Protein AF-A0A0D2MMW5-F1 (afdb_monomer)

InterPro domains:
  IPR011060 Ribulose-phosphate binding barrel [SSF51366] (50-136)
  IPR013785 Aldolase-type TIM barrel [G3DSA:3.20.20.70] (3-149)
  IPR013798 Indole-3-glycerol phosphate synthase domain [PF00218] (11-135)
  IPR045186 Indole-3-glycerol phosphate synthase [PTHR22854] (19-143)

Organism: NCBI:txid145388

Solvent-accessible surface area (backbone atoms only — not comparable to full-atom values): 9439 Å² total; per-residue (Å²): 109,74,66,65,55,52,49,54,55,47,53,54,50,52,63,71,58,35,70,70,58,47,52,53,51,58,56,59,40,59,48,82,66,97,56,76,64,43,50,51,64,53,49,41,53,46,40,43,73,76,69,71,44,84,72,39,73,41,80,54,74,67,94,46,96,84,57,52,72,69,57,41,30,51,50,50,46,49,45,42,75,73,60,35,59,27,39,31,30,57,38,42,50,91,87,27,78,56,12,60,58,52,39,33,50,41,46,74,57,46,90,57,43,31,26,37,30,40,79,51,75,52,70,66,60,54,38,50,38,48,75,36,58,36,46,32,77,46,64,61,74,62,82,77,88,73,77,98,68,88,77,64,79,66,59,58,65,51,48,64,66,49,54,65

Nearest PDB structures (foldseek):
  3uyc-assembly2_B  TM=6.919E-01  e=1.628E-05  Escherichia coli
  8foq-assembly1_A  TM=6.867E-01  e=2.358E-05  Escherichia coli
  3nyz-assembly2_B  TM=6.860E-01  e=9.179E-05  Saccharolobus solfataricus
  4ix0-assembly1_A  TM=6.866E-01  e=1.250E-04  Saccharolobus solfataricus
  3hoj-assembly1_A  TM=6.832E-01  e=2.623E-04  synthetic construct

Sequence (164 aa):
MPTRRKQRQLEAQLTELGMEALDERLQSATQAPVQPPYRLSRLISQITSTEGRAAVVVEISRPSPSATAAQLEAIAKRAVAAGADALVVRVDSEDTPEGSKDLFIVRQAVKVPVLARDWYIHPLQIVEAKEAGAAGLIGVIAQVCGGDGVGQEGYWSGVQSAIC

Radius of gyration: 16.75 Å; Cα contacts (8 Å, |Δi|>4): 216; chains: 1; bounding box: 39×30×46 Å

Structure (mmCIF, N/CA/C/O backbone):
data_AF-A0A0D2MMW5-F1
#
_entry.id   AF-A0A0D2MMW5-F1
#
loop_
_atom_site.group_PDB
_atom_site.id
_atom_site.type_symbol
_atom_site.label_atom_id
_atom_site.label_alt_id
_atom_site.label_comp_id
_atom_site.label_asym_id
_atom_site.label_entity_id
_atom_site.label_seq_id
_atom_site.pdbx_PDB_ins_code
_atom_site.Cartn_x
_atom_site.Cartn_y
_atom_site.Cartn_z
_atom_site.occupancy
_atom_site.B_iso_or_equiv
_atom_site.auth_seq_id
_atom_site.auth_comp_id
_atom_site.auth_asym_id
_atom_site.auth_atom_id
_atom_site.pdbx_PDB_model_num
ATOM 1 N N . MET A 1 1 ? 20.762 12.482 -6.786 1.00 58.44 1 MET A N 1
ATOM 2 C CA . MET A 1 1 ? 19.344 12.866 -6.602 1.00 58.44 1 MET A CA 1
ATOM 3 C C . MET A 1 1 ? 18.479 11.618 -6.679 1.00 58.44 1 MET A C 1
ATOM 5 O O . MET A 1 1 ? 18.768 10.796 -7.546 1.00 58.44 1 MET A O 1
ATOM 9 N N . PRO A 1 2 ? 17.464 11.472 -5.809 1.00 67.69 2 PRO A N 1
ATOM 10 C CA . PRO A 1 2 ? 16.577 10.304 -5.768 1.00 67.69 2 PRO A CA 1
ATOM 11 C C . PRO A 1 2 ? 16.008 9.924 -7.144 1.00 67.69 2 PRO A C 1
ATOM 13 O O . PRO A 1 2 ? 16.106 8.770 -7.543 1.00 67.69 2 PRO A O 1
ATOM 16 N N . THR A 1 3 ? 15.583 10.913 -7.935 1.00 74.06 3 THR A N 1
ATOM 17 C CA . THR A 1 3 ? 15.000 10.715 -9.272 1.00 74.06 3 THR A CA 1
ATOM 18 C C . THR A 1 3 ? 15.953 10.056 -10.273 1.00 74.06 3 THR A C 1
ATOM 20 O O . THR A 1 3 ? 15.554 9.140 -10.978 1.00 74.06 3 THR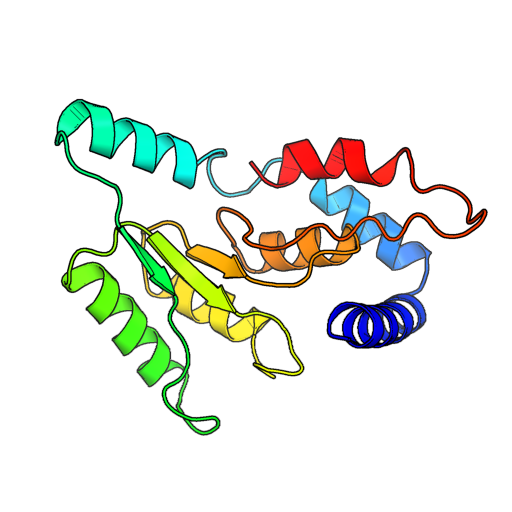 A O 1
ATOM 23 N N . ARG A 1 4 ? 17.239 10.445 -10.299 1.00 80.06 4 ARG A N 1
ATOM 24 C CA . ARG A 1 4 ? 18.234 9.831 -11.207 1.00 80.06 4 ARG A CA 1
ATOM 25 C C . ARG A 1 4 ? 18.519 8.369 -10.869 1.00 80.06 4 ARG A C 1
ATOM 27 O O . ARG A 1 4 ? 18.844 7.590 -11.756 1.00 80.06 4 ARG A O 1
ATOM 34 N N . ARG A 1 5 ? 18.443 8.004 -9.584 1.00 83.00 5 ARG A N 1
ATOM 35 C CA . ARG A 1 5 ? 18.602 6.605 -9.158 1.00 83.00 5 ARG A CA 1
ATOM 36 C C . ARG A 1 5 ? 17.415 5.780 -9.640 1.00 83.00 5 ARG A C 1
ATOM 38 O O . ARG A 1 5 ? 17.618 4.751 -10.271 1.00 83.00 5 ARG A O 1
ATOM 45 N N . LYS A 1 6 ? 16.202 6.304 -9.444 1.00 85.25 6 LYS A N 1
ATOM 46 C CA . LYS A 1 6 ? 14.974 5.651 -9.893 1.00 85.25 6 LYS A CA 1
ATOM 47 C C . LYS A 1 6 ? 14.915 5.460 -11.409 1.00 85.25 6 LYS A C 1
ATOM 49 O O . LYS A 1 6 ? 14.508 4.402 -11.865 1.00 85.25 6 LYS A O 1
ATOM 54 N N . GLN A 1 7 ? 15.394 6.441 -12.177 1.00 85.94 7 GLN A N 1
ATOM 55 C CA . GLN A 1 7 ? 15.521 6.328 -13.635 1.00 85.94 7 GLN A CA 1
ATOM 56 C C . GLN A 1 7 ? 16.384 5.132 -14.048 1.00 85.94 7 GLN A C 1
ATOM 58 O O . GLN A 1 7 ? 15.931 4.322 -14.842 1.00 85.94 7 GLN A O 1
ATOM 63 N N . ARG A 1 8 ? 17.572 4.958 -13.452 1.00 86.31 8 ARG A N 1
ATOM 64 C CA . ARG A 1 8 ? 18.453 3.820 -13.773 1.00 86.31 8 ARG A CA 1
ATOM 65 C C . ARG A 1 8 ? 17.829 2.469 -13.438 1.00 86.31 8 ARG A C 1
ATOM 67 O O . ARG A 1 8 ? 17.981 1.526 -14.206 1.00 86.31 8 ARG A O 1
ATOM 74 N N . GLN A 1 9 ? 17.146 2.376 -12.296 1.00 85.00 9 GLN A N 1
ATOM 75 C CA . GLN A 1 9 ? 16.428 1.160 -11.914 1.00 85.00 9 GLN A CA 1
ATOM 76 C C . GLN A 1 9 ? 15.368 0.812 -12.963 1.00 85.00 9 GLN A C 1
ATOM 78 O O . GLN A 1 9 ? 15.305 -0.320 -13.433 1.00 85.00 9 GLN A O 1
ATOM 83 N N . LEU A 1 10 ? 14.555 1.800 -13.332 1.00 87.12 10 LEU A N 1
ATOM 84 C CA . LEU A 1 10 ? 13.492 1.614 -14.302 1.00 87.12 10 LEU A CA 1
ATOM 85 C C . LEU A 1 10 ? 14.048 1.272 -15.690 1.00 87.12 10 LEU A C 1
ATOM 87 O O . LEU A 1 10 ? 13.532 0.371 -16.331 1.00 87.12 10 LEU A O 1
ATOM 91 N N . GLU A 1 11 ? 15.103 1.944 -16.149 1.00 88.38 11 GLU A N 1
ATOM 92 C CA . GLU A 1 11 ? 15.759 1.647 -17.430 1.00 88.38 11 GLU A CA 1
ATOM 93 C C . GLU A 1 11 ? 16.240 0.192 -17.494 1.00 88.38 11 GLU A C 1
ATOM 95 O O . GLU A 1 11 ? 15.987 -0.495 -18.486 1.00 88.38 11 GLU A O 1
ATOM 100 N N . ALA A 1 12 ? 16.881 -0.300 -16.428 1.00 88.12 12 ALA A N 1
ATOM 101 C CA . ALA A 1 12 ? 17.311 -1.693 -16.341 1.00 88.12 12 ALA A CA 1
ATOM 102 C C . ALA A 1 12 ? 16.114 -2.652 -16.421 1.00 88.12 12 ALA A C 1
ATOM 104 O O . ALA A 1 12 ? 16.135 -3.606 -17.195 1.00 88.12 12 ALA A O 1
ATOM 105 N N . GLN A 1 13 ? 15.045 -2.347 -15.687 1.00 89.31 13 GLN A N 1
ATOM 106 C CA . GLN A 1 13 ? 13.838 -3.163 -15.651 1.00 89.31 13 GLN A CA 1
ATOM 107 C C . GLN A 1 13 ? 13.078 -3.173 -16.986 1.00 89.31 13 GLN A C 1
ATOM 109 O O . GLN A 1 13 ? 12.631 -4.225 -17.432 1.00 89.31 13 GLN A O 1
ATOM 114 N N . LEU A 1 14 ? 12.942 -2.021 -17.649 1.00 89.12 14 LEU A N 1
ATOM 115 C CA . LEU A 1 14 ? 12.307 -1.912 -18.966 1.00 89.12 14 LEU A CA 1
ATOM 116 C C . LEU A 1 14 ? 13.111 -2.661 -20.034 1.00 89.12 14 LEU A C 1
ATOM 118 O O . LEU A 1 14 ? 12.527 -3.283 -20.919 1.00 89.12 14 LEU A O 1
ATOM 122 N N . THR A 1 15 ? 14.442 -2.632 -19.929 1.00 90.38 15 THR A N 1
ATOM 123 C CA . THR A 1 15 ? 15.330 -3.387 -20.822 1.00 90.38 15 THR A CA 1
ATOM 124 C C . THR A 1 15 ? 15.162 -4.895 -20.630 1.00 90.38 15 THR A C 1
ATOM 126 O O . THR A 1 15 ? 15.114 -5.626 -21.614 1.00 90.38 15 THR A O 1
ATOM 129 N N . GLU A 1 16 ? 15.056 -5.359 -19.383 1.00 91.12 16 GLU A N 1
ATOM 130 C CA . GLU A 1 16 ? 14.857 -6.776 -19.055 1.00 91.12 16 GLU A CA 1
ATOM 131 C C . GLU A 1 16 ? 13.469 -7.287 -19.465 1.00 91.12 16 GLU A C 1
ATOM 133 O O . GLU A 1 16 ? 13.355 -8.388 -19.999 1.00 91.12 16 GLU A O 1
ATOM 138 N N . LEU A 1 17 ? 12.421 -6.488 -19.245 1.00 90.06 17 LEU A N 1
ATOM 139 C CA . LEU A 1 17 ? 11.041 -6.864 -19.554 1.00 90.06 17 LEU A CA 1
ATOM 140 C C . LEU A 1 17 ? 10.791 -6.959 -21.068 1.00 90.06 17 LEU A C 1
ATOM 142 O O . LEU A 1 17 ? 10.078 -7.850 -21.523 1.00 90.06 17 LEU A O 1
ATOM 146 N N . GLY A 1 18 ? 11.380 -6.046 -21.846 1.00 91.38 18 GLY A N 1
ATOM 147 C CA . GLY A 1 18 ? 11.105 -5.907 -23.275 1.00 91.38 18 GLY A CA 1
ATOM 148 C C . GLY A 1 18 ? 9.763 -5.219 -23.567 1.00 91.38 18 GLY A C 1
ATOM 149 O O . GLY A 1 18 ? 8.883 -5.116 -22.713 1.00 91.38 18 GLY A O 1
ATOM 150 N N . MET A 1 19 ? 9.611 -4.716 -24.798 1.00 85.75 19 MET A N 1
ATOM 151 C CA . MET A 1 19 ? 8.471 -3.864 -25.170 1.00 85.75 19 MET A CA 1
ATOM 152 C C . MET A 1 19 ? 7.136 -4.624 -25.204 1.00 85.75 19 MET A C 1
ATOM 154 O O . MET A 1 19 ? 6.138 -4.121 -24.707 1.00 85.75 19 MET A O 1
ATOM 158 N N . GLU A 1 20 ? 7.117 -5.850 -25.734 1.00 88.19 20 GLU A N 1
ATOM 159 C CA . GLU A 1 20 ? 5.875 -6.634 -25.850 1.00 88.19 20 GLU A CA 1
ATOM 160 C C . GLU A 1 20 ? 5.266 -6.959 -24.478 1.00 88.19 20 GLU A C 1
ATOM 162 O O . GLU A 1 20 ? 4.082 -6.720 -24.247 1.00 88.19 20 GLU A O 1
ATOM 167 N N . ALA A 1 21 ? 6.080 -7.440 -23.533 1.00 88.88 21 ALA A N 1
ATOM 168 C CA . ALA A 1 21 ? 5.610 -7.757 -22.185 1.00 88.88 21 ALA A CA 1
ATOM 169 C C . ALA A 1 21 ? 5.244 -6.497 -21.382 1.00 88.88 21 ALA A C 1
ATOM 171 O O . ALA A 1 21 ? 4.363 -6.539 -20.518 1.00 88.88 21 ALA A O 1
ATOM 172 N N . LEU A 1 22 ? 5.901 -5.364 -21.658 1.00 87.88 22 LEU A N 1
ATOM 173 C CA . LEU A 1 22 ? 5.523 -4.078 -21.081 1.00 87.88 22 LEU A CA 1
ATOM 174 C C . LEU A 1 22 ? 4.113 -3.674 -21.518 1.00 87.88 22 LEU A C 1
ATOM 176 O O . LEU A 1 22 ? 3.288 -3.349 -20.662 1.00 87.88 22 LEU A O 1
ATOM 180 N N . ASP A 1 23 ? 3.832 -3.725 -22.819 1.00 86.81 23 ASP A N 1
ATOM 181 C CA . ASP A 1 23 ? 2.523 -3.371 -23.368 1.00 86.81 23 ASP A CA 1
ATOM 182 C C . ASP A 1 23 ? 1.422 -4.271 -22.798 1.00 86.81 23 ASP A C 1
ATOM 184 O O . ASP A 1 23 ? 0.375 -3.775 -22.378 1.00 86.81 23 ASP A O 1
ATOM 188 N N . GLU A 1 24 ? 1.677 -5.577 -22.691 1.00 87.56 24 GLU A N 1
ATOM 189 C CA . GLU A 1 24 ? 0.738 -6.530 -22.096 1.00 87.56 24 GLU A CA 1
ATOM 190 C C . GLU A 1 24 ? 0.433 -6.201 -20.622 1.00 87.56 24 GLU A C 1
ATOM 192 O O . GLU A 1 24 ? -0.736 -6.150 -20.221 1.00 87.56 24 GLU A O 1
ATOM 197 N N . ARG A 1 25 ? 1.458 -5.898 -19.810 1.00 87.31 25 ARG A N 1
ATOM 198 C CA . ARG A 1 25 ? 1.267 -5.493 -18.402 1.00 87.31 25 ARG A CA 1
ATOM 199 C C . ARG A 1 25 ? 0.532 -4.158 -18.277 1.00 87.31 25 ARG A C 1
ATOM 201 O O . ARG A 1 25 ? -0.294 -3.985 -17.383 1.00 87.31 25 ARG A O 1
ATOM 208 N N . LEU A 1 26 ? 0.798 -3.199 -19.160 1.00 86.50 26 LEU A N 1
ATOM 209 C CA . LEU A 1 26 ? 0.111 -1.905 -19.135 1.00 86.50 26 LEU A CA 1
ATOM 210 C C . LEU A 1 26 ? -1.352 -2.033 -19.575 1.00 86.50 26 LEU A C 1
ATOM 212 O O . LEU A 1 26 ? -2.224 -1.381 -18.998 1.00 86.50 26 LEU A O 1
ATOM 216 N N . GLN A 1 27 ? -1.650 -2.915 -20.531 1.00 85.62 27 GLN A N 1
ATOM 217 C CA . GLN A 1 27 ? -3.021 -3.232 -20.925 1.00 85.62 27 GLN A CA 1
ATOM 218 C C . GLN A 1 27 ? -3.784 -3.941 -19.805 1.00 85.62 27 GLN A C 1
ATOM 220 O O . GLN A 1 27 ? -4.909 -3.540 -19.494 1.00 85.62 27 GLN A O 1
ATOM 225 N N . SER A 1 28 ? -3.188 -4.941 -19.147 1.00 76.31 28 SER A N 1
ATOM 226 C CA . SER A 1 28 ? -3.841 -5.650 -18.037 1.00 76.31 28 SER A CA 1
ATOM 227 C C . SER A 1 28 ? -4.185 -4.703 -16.879 1.00 76.31 28 SER A C 1
ATOM 229 O O . SER A 1 28 ? -5.246 -4.818 -16.264 1.00 76.31 28 SER A O 1
ATOM 231 N N . ALA A 1 29 ? -3.361 -3.679 -16.648 1.00 75.31 29 ALA A N 1
ATOM 232 C CA . ALA A 1 29 ? -3.599 -2.675 -15.621 1.00 75.31 29 ALA A CA 1
ATOM 233 C C . ALA A 1 29 ? -4.863 -1.830 -15.835 1.00 75.31 29 ALA A C 1
ATOM 235 O O . ALA A 1 29 ? -5.411 -1.319 -14.853 1.00 75.31 29 ALA A O 1
ATOM 236 N N . THR A 1 30 ? -5.353 -1.698 -17.073 1.00 75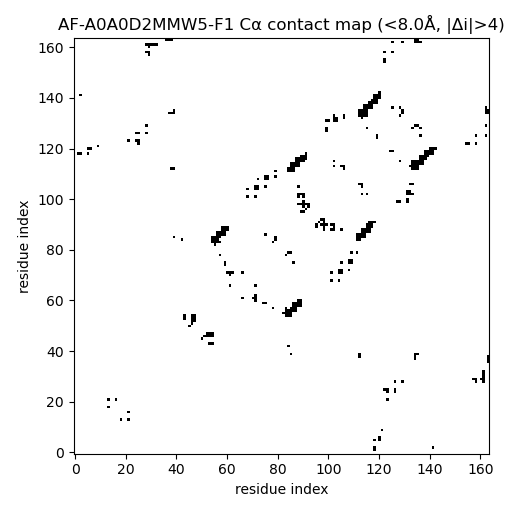.62 30 THR A N 1
ATOM 237 C CA . THR A 1 30 ? -6.600 -0.971 -17.387 1.00 75.62 30 THR A CA 1
ATOM 238 C C . THR A 1 30 ? -7.859 -1.714 -16.943 1.00 75.62 30 THR A C 1
ATOM 240 O O . THR A 1 30 ? -8.937 -1.123 -16.866 1.00 75.62 30 THR A O 1
ATOM 243 N N . GLN A 1 31 ? -7.738 -2.999 -16.602 1.00 75.88 31 GLN A N 1
ATOM 244 C CA . GLN A 1 31 ? -8.857 -3.790 -16.116 1.00 75.88 31 GLN A CA 1
ATOM 245 C C . GLN A 1 31 ? -9.346 -3.285 -14.755 1.00 75.88 31 GLN A C 1
ATOM 247 O O . GLN A 1 31 ? -8.576 -2.774 -13.926 1.00 75.88 31 GLN A O 1
ATOM 252 N N . ALA A 1 32 ? -10.651 -3.454 -14.522 1.00 68.75 32 ALA A N 1
ATOM 253 C CA . ALA A 1 32 ? -11.289 -3.068 -13.273 1.00 68.75 32 ALA A CA 1
ATOM 254 C C . ALA A 1 32 ? -10.551 -3.702 -12.078 1.00 68.75 32 ALA A C 1
ATOM 256 O O . ALA A 1 32 ? -10.201 -4.885 -12.126 1.00 68.75 32 ALA A O 1
ATOM 257 N N . PRO A 1 33 ? -10.277 -2.935 -11.010 1.00 67.69 33 PRO A N 1
ATOM 258 C CA . PRO A 1 33 ? -9.565 -3.464 -9.861 1.00 67.69 33 PRO A CA 1
ATOM 259 C C . PRO A 1 33 ? -10.374 -4.580 -9.187 1.00 67.69 33 PRO A C 1
ATOM 261 O O . PRO A 1 33 ? -11.593 -4.501 -9.054 1.00 67.69 33 PRO A O 1
ATOM 264 N N . VAL A 1 34 ? -9.672 -5.612 -8.707 1.00 68.06 34 VAL A N 1
ATOM 265 C CA . VAL A 1 34 ? -10.270 -6.717 -7.927 1.00 68.06 34 VAL A CA 1
ATOM 266 C C . VAL A 1 34 ? -10.915 -6.200 -6.633 1.00 68.06 34 VAL A C 1
ATOM 268 O O .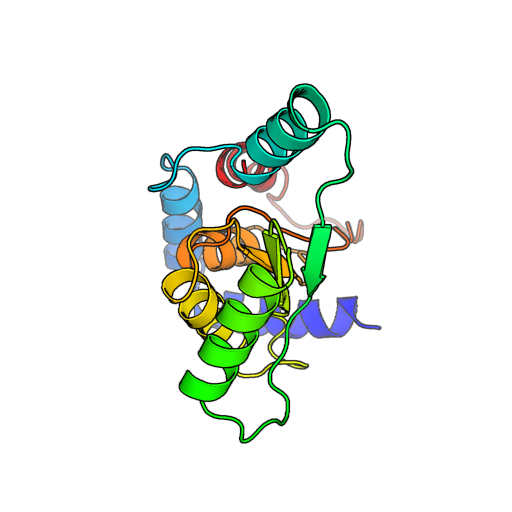 VAL A 1 34 ? -11.847 -6.795 -6.098 1.00 68.06 34 VAL A O 1
ATOM 271 N N . GLN A 1 35 ? -10.407 -5.084 -6.110 1.00 68.12 35 GLN A N 1
ATOM 272 C CA . GLN A 1 35 ? -10.938 -4.405 -4.935 1.00 68.12 35 GLN A CA 1
ATOM 273 C C . GLN A 1 35 ? -11.819 -3.222 -5.356 1.00 68.12 35 GLN A C 1
ATOM 275 O O . GLN A 1 35 ? -11.544 -2.613 -6.388 1.00 68.12 35 GLN A O 1
ATOM 280 N N . PRO A 1 36 ? -12.834 -2.841 -4.555 1.00 73.94 36 PRO A N 1
ATOM 281 C CA . PRO A 1 36 ? -13.660 -1.679 -4.859 1.00 73.94 36 PRO A CA 1
ATOM 282 C C . PRO A 1 36 ? -12.791 -0.431 -5.032 1.00 73.94 36 PRO A C 1
ATOM 284 O O . PRO A 1 36 ? -11.914 -0.215 -4.193 1.00 73.94 36 PRO A O 1
ATOM 287 N N . PRO A 1 37 ? -13.047 0.405 -6.044 1.00 75.00 37 PRO A N 1
ATOM 288 C CA . PRO A 1 37 ? -12.273 1.615 -6.241 1.00 75.00 37 PRO A CA 1
ATOM 289 C C . PRO A 1 37 ? -12.541 2.643 -5.125 1.00 75.00 37 PRO A C 1
ATOM 291 O O . PRO A 1 37 ? -13.562 2.598 -4.423 1.00 75.00 37 PRO A O 1
ATOM 294 N N . TYR A 1 38 ? -11.625 3.593 -4.972 1.00 81.56 38 TYR A N 1
ATOM 295 C CA . TYR A 1 38 ? -11.648 4.752 -4.090 1.00 81.56 38 TYR A CA 1
ATOM 296 C C . TYR A 1 38 ? -11.660 4.395 -2.595 1.00 81.56 38 TYR A C 1
ATOM 298 O O . TYR A 1 38 ? -12.241 5.121 -1.787 1.00 81.56 38 TYR A O 1
ATOM 306 N N . ARG A 1 39 ? -11.040 3.276 -2.182 1.00 85.38 39 ARG A N 1
ATOM 307 C CA . ARG A 1 39 ? -11.118 2.795 -0.782 1.00 85.38 39 ARG A CA 1
ATOM 308 C C . ARG A 1 39 ? -10.639 3.825 0.236 1.00 85.38 39 ARG A C 1
ATOM 310 O O . ARG A 1 39 ? -11.288 3.986 1.264 1.00 85.38 39 ARG A O 1
ATOM 317 N N . LEU A 1 40 ? -9.524 4.506 -0.041 1.00 88.44 40 LEU A N 1
ATOM 318 C CA . LEU A 1 40 ? -8.971 5.506 0.871 1.00 88.44 40 LEU A CA 1
ATOM 319 C C . LEU A 1 40 ? -9.876 6.739 0.971 1.00 88.44 40 LEU A C 1
ATOM 321 O O . LEU A 1 40 ? -10.221 7.144 2.073 1.00 88.44 40 LEU A O 1
ATOM 325 N N . SER A 1 41 ? -10.288 7.325 -0.156 1.00 89.81 41 SER A N 1
ATOM 326 C CA . SER A 1 41 ? -11.109 8.542 -0.139 1.00 89.81 41 SER A CA 1
ATOM 327 C C . SER A 1 41 ? -12.504 8.289 0.433 1.00 89.81 41 SER A C 1
ATOM 329 O O . SER A 1 41 ? -13.002 9.121 1.189 1.00 89.81 41 SER A O 1
ATOM 331 N N . ARG A 1 42 ? -13.104 7.119 0.165 1.00 91.12 42 ARG A N 1
ATOM 332 C CA . ARG A 1 42 ? -14.354 6.688 0.812 1.00 91.12 42 ARG A CA 1
ATOM 333 C C . ARG A 1 42 ? -14.192 6.556 2.324 1.00 91.12 42 ARG A C 1
ATOM 335 O O . ARG A 1 42 ? -15.035 7.061 3.057 1.00 91.12 42 ARG A O 1
ATOM 342 N N . LEU A 1 43 ? -13.108 5.928 2.782 1.00 92.00 43 LEU A N 1
ATOM 343 C CA . LEU A 1 43 ? -12.809 5.790 4.208 1.00 92.00 43 LEU A CA 1
ATOM 344 C C . LEU A 1 43 ? -12.599 7.155 4.877 1.00 92.00 43 LEU A C 1
ATOM 346 O O . LEU A 1 43 ? -13.187 7.407 5.923 1.00 92.00 43 LEU A O 1
ATOM 350 N N . ILE A 1 44 ? -11.822 8.051 4.259 1.00 93.50 44 ILE A N 1
ATOM 351 C CA . ILE A 1 44 ? -11.588 9.401 4.788 1.00 93.50 44 ILE A CA 1
ATOM 352 C C . ILE A 1 44 ? -12.915 10.149 4.892 1.00 93.50 44 ILE A C 1
ATOM 354 O O . ILE A 1 44 ? -13.236 10.649 5.965 1.00 93.50 44 ILE A O 1
ATOM 358 N N . SER A 1 45 ? -13.705 10.171 3.811 1.00 93.56 45 SER A N 1
ATOM 359 C CA . SER A 1 45 ? -15.012 10.831 3.799 1.00 93.56 45 SER A CA 1
ATOM 360 C C . SER A 1 45 ? -15.918 10.291 4.900 1.00 93.56 45 SER A C 1
ATOM 362 O O . SER A 1 45 ? -16.535 11.081 5.611 1.00 93.56 45 SER A O 1
ATOM 364 N N . GLN A 1 46 ? -15.971 8.967 5.073 1.00 93.31 46 GLN A N 1
ATOM 365 C CA . GLN A 1 46 ? -16.767 8.331 6.115 1.00 93.31 46 GLN A CA 1
ATOM 366 C C . GLN A 1 46 ? -16.319 8.794 7.504 1.00 93.31 46 GLN A C 1
ATOM 368 O O . GLN A 1 46 ? -17.127 9.380 8.214 1.00 93.31 46 GLN A O 1
ATOM 373 N N . ILE A 1 47 ? -15.041 8.627 7.858 1.00 94.06 47 ILE A N 1
ATOM 374 C CA . ILE A 1 47 ? -14.503 9.009 9.176 1.00 94.06 47 ILE A CA 1
ATOM 375 C C . ILE A 1 47 ? -14.762 10.492 9.464 1.00 94.06 47 ILE A C 1
ATOM 377 O O . ILE A 1 47 ? -15.253 10.838 10.540 1.00 94.06 47 ILE A O 1
ATOM 381 N N . THR A 1 48 ? -14.497 11.375 8.496 1.00 94.06 48 THR A N 1
ATOM 382 C CA . THR A 1 48 ? -14.694 12.816 8.696 1.00 94.06 48 THR A CA 1
ATOM 383 C C . THR A 1 48 ? -16.160 13.183 8.901 1.00 94.06 48 THR A C 1
ATOM 385 O O . THR A 1 48 ? -16.457 14.056 9.712 1.00 94.06 48 THR A O 1
ATOM 388 N N . SER A 1 49 ? -17.085 12.518 8.202 1.00 94.75 49 SER A N 1
ATOM 389 C CA . SER A 1 49 ? -18.514 12.833 8.272 1.00 94.75 49 SER A CA 1
ATOM 390 C C . SER A 1 49 ? -19.233 12.160 9.442 1.00 94.75 49 SER A C 1
ATOM 392 O O . SER A 1 49 ? -20.166 12.749 9.979 1.00 94.75 49 SER A O 1
ATOM 394 N N . THR A 1 50 ? -18.842 10.944 9.837 1.00 92.62 50 THR A N 1
ATOM 395 C CA . THR A 1 50 ? -19.536 10.180 10.889 1.00 92.62 50 THR A CA 1
ATOM 396 C C . THR A 1 50 ? -18.905 10.340 12.262 1.00 92.62 50 THR A C 1
ATOM 398 O O . THR A 1 50 ? -19.623 10.376 13.255 1.00 92.62 50 THR A O 1
ATOM 401 N N . GLU A 1 51 ? -17.575 10.417 12.336 1.00 92.69 51 GLU A N 1
ATOM 402 C CA . GLU A 1 51 ? -16.840 10.460 13.608 1.00 92.69 51 GLU A CA 1
ATOM 403 C C . GLU A 1 51 ? -16.314 11.863 13.937 1.00 92.69 51 GLU A C 1
ATOM 405 O O . GLU A 1 51 ? -15.915 12.115 15.071 1.00 92.69 51 GLU A O 1
ATOM 410 N N . GLY A 1 52 ? -16.299 12.787 12.967 1.00 93.81 52 GLY A N 1
ATOM 411 C CA . GLY A 1 52 ? -15.855 14.168 13.184 1.00 93.81 52 GLY A CA 1
ATOM 412 C C . GLY A 1 52 ? -14.367 14.299 13.523 1.00 93.81 52 GLY A C 1
ATOM 413 O O . GLY A 1 52 ? -13.951 15.312 14.084 1.00 93.81 52 GLY A O 1
ATOM 414 N N . ARG A 1 53 ? -13.557 13.283 13.198 1.00 95.06 53 ARG A N 1
ATOM 415 C CA . ARG A 1 53 ? -12.105 13.269 13.423 1.00 95.06 53 ARG A CA 1
ATOM 416 C C . ARG A 1 53 ? -11.329 13.141 12.116 1.00 95.06 53 ARG A C 1
ATOM 418 O O . ARG A 1 53 ? -11.871 12.767 11.079 1.00 95.06 53 ARG A O 1
ATOM 425 N N . ALA A 1 54 ? -10.030 13.414 12.186 1.00 94.31 54 ALA A N 1
ATOM 426 C CA . ALA A 1 54 ? -9.114 13.128 11.092 1.00 94.31 54 ALA A CA 1
ATOM 427 C C . ALA A 1 54 ? -8.891 11.612 10.933 1.00 94.31 54 ALA A C 1
ATOM 429 O O . ALA A 1 54 ? -8.849 10.872 11.922 1.00 94.31 54 ALA A O 1
ATOM 430 N N . ALA A 1 55 ? -8.698 11.176 9.686 1.00 95.62 55 ALA A N 1
ATOM 431 C CA . ALA A 1 55 ? -8.200 9.841 9.379 1.00 95.62 55 ALA A CA 1
ATOM 432 C C . ALA A 1 55 ? -6.688 9.772 9.647 1.00 95.62 55 ALA A C 1
ATOM 434 O O . ALA A 1 55 ? -5.929 10.635 9.198 1.00 95.62 55 ALA A O 1
ATOM 435 N N . VAL A 1 56 ? -6.252 8.743 10.367 1.00 96.44 56 VAL A N 1
ATOM 436 C CA . VAL A 1 56 ? -4.854 8.536 10.748 1.00 96.44 56 VAL A CA 1
ATOM 437 C C . VAL A 1 56 ? -4.212 7.541 9.790 1.00 96.44 56 VAL A C 1
ATOM 439 O O . VAL A 1 56 ? -4.590 6.372 9.729 1.00 96.44 56 VAL A O 1
ATOM 442 N N . VAL A 1 57 ? -3.210 8.009 9.049 1.00 96.38 57 VAL A N 1
ATOM 443 C CA . VAL A 1 57 ? -2.435 7.198 8.105 1.00 96.38 57 VAL A CA 1
ATOM 444 C C . VAL A 1 57 ? -1.023 7.010 8.655 1.00 96.38 57 VAL A C 1
ATOM 446 O O . VAL A 1 57 ? -0.329 7.993 8.911 1.00 96.38 57 VAL A O 1
ATOM 449 N N . VAL A 1 58 ? -0.594 5.760 8.843 1.00 97.69 58 VAL A N 1
ATOM 450 C CA . VAL A 1 58 ? 0.697 5.436 9.479 1.00 97.69 58 VAL A CA 1
ATOM 451 C C . VAL A 1 58 ? 1.637 4.766 8.482 1.00 97.69 58 VAL A C 1
ATOM 453 O O . VAL A 1 58 ? 1.313 3.720 7.921 1.00 97.69 58 VAL A O 1
ATOM 456 N N . GLU A 1 59 ? 2.824 5.344 8.288 1.00 96.44 59 GLU A N 1
ATOM 457 C CA . GLU A 1 59 ? 3.918 4.681 7.571 1.00 96.44 59 GLU A CA 1
ATOM 458 C C . GLU A 1 59 ? 4.561 3.632 8.478 1.00 96.44 59 GLU A C 1
ATOM 460 O O . GLU A 1 59 ? 4.950 3.928 9.609 1.00 96.44 59 GLU A O 1
ATOM 465 N N . ILE A 1 60 ? 4.649 2.399 7.982 1.00 95.69 60 ILE A N 1
ATOM 466 C CA . ILE A 1 60 ? 5.300 1.290 8.672 1.00 95.69 60 ILE A CA 1
ATOM 467 C C . ILE A 1 60 ? 6.472 0.772 7.846 1.00 95.69 60 ILE A C 1
ATOM 469 O O . ILE A 1 60 ? 6.468 0.800 6.615 1.00 95.69 60 ILE A O 1
ATOM 473 N N . SER A 1 61 ? 7.476 0.264 8.546 1.00 91.94 61 SER A N 1
ATOM 474 C CA . SER A 1 61 ? 8.658 -0.343 7.954 1.00 91.94 61 SER A CA 1
ATOM 475 C C . SER A 1 61 ? 9.121 -1.517 8.804 1.00 91.94 61 SER A C 1
ATOM 477 O O . SER A 1 61 ? 8.708 -1.694 9.958 1.00 91.94 61 SER A O 1
ATOM 479 N N . ARG A 1 62 ? 9.998 -2.341 8.229 1.00 91.19 62 ARG A N 1
ATOM 480 C CA . ARG A 1 62 ? 10.703 -3.359 9.001 1.00 91.19 62 ARG A CA 1
ATOM 481 C C . ARG A 1 62 ? 11.579 -2.682 10.067 1.00 91.19 62 ARG A C 1
ATOM 483 O O . ARG A 1 62 ? 12.230 -1.682 9.772 1.00 91.19 62 ARG A O 1
ATOM 490 N N . PRO A 1 63 ? 11.647 -3.234 11.290 1.00 87.56 63 PRO A N 1
ATOM 491 C CA . PRO A 1 63 ? 12.464 -2.670 12.364 1.00 87.56 63 PRO A CA 1
ATOM 492 C C . PRO A 1 63 ? 13.970 -2.848 12.109 1.00 87.56 63 PRO A C 1
ATOM 494 O O . PRO A 1 63 ? 14.783 -2.130 12.684 1.00 87.56 63 PRO A O 1
ATOM 497 N N . SER A 1 64 ? 14.345 -3.806 11.258 1.00 88.31 64 SER A N 1
ATOM 498 C CA . SER A 1 64 ? 15.706 -4.024 10.768 1.00 88.31 64 SER A CA 1
ATOM 499 C C . SER A 1 64 ? 15.671 -4.726 9.401 1.00 88.31 64 SER A C 1
ATOM 501 O O . SER A 1 64 ? 14.663 -5.360 9.075 1.00 88.31 64 SER A O 1
ATOM 503 N N . PRO A 1 65 ? 16.772 -4.701 8.623 1.00 83.00 65 PRO A N 1
ATOM 504 C CA . PRO A 1 65 ? 16.862 -5.439 7.358 1.00 83.00 65 PRO A CA 1
ATOM 505 C C . PRO A 1 65 ? 16.665 -6.957 7.502 1.00 83.00 65 PRO A C 1
ATOM 507 O O . PRO A 1 65 ? 16.212 -7.614 6.574 1.00 83.00 65 PRO A O 1
ATOM 510 N N . SER A 1 66 ? 16.991 -7.517 8.671 1.00 86.50 66 SER A N 1
ATOM 511 C CA . SER A 1 66 ? 16.872 -8.948 8.981 1.00 86.50 66 SER A CA 1
ATOM 512 C C . SER A 1 66 ? 15.527 -9.350 9.592 1.00 86.50 66 SER A C 1
ATOM 514 O O . SER A 1 66 ? 15.326 -10.526 9.899 1.00 86.50 66 SER A O 1
ATOM 516 N N . ALA A 1 67 ? 14.619 -8.397 9.819 1.00 91.00 67 ALA A N 1
ATOM 517 C CA . ALA A 1 67 ? 13.326 -8.688 10.419 1.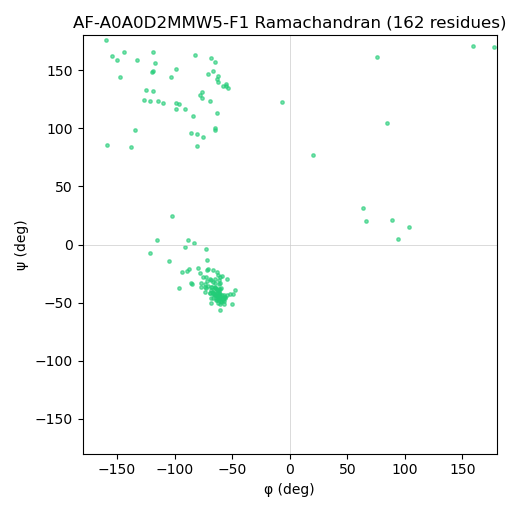00 91.00 67 ALA A CA 1
ATOM 518 C C . ALA A 1 67 ? 12.512 -9.630 9.526 1.00 91.00 67 ALA A C 1
ATOM 520 O O . ALA A 1 67 ? 12.570 -9.534 8.305 1.00 91.00 67 ALA A O 1
ATOM 521 N N . THR A 1 68 ? 11.727 -10.522 10.121 1.00 93.12 68 THR A N 1
ATOM 522 C CA . THR A 1 68 ? 10.916 -11.505 9.394 1.00 93.12 68 THR A CA 1
ATOM 523 C C . THR A 1 68 ? 9.591 -10.916 8.909 1.00 93.12 68 THR A C 1
ATOM 525 O O . THR A 1 68 ? 9.112 -9.904 9.426 1.00 93.12 68 THR A O 1
ATOM 528 N N . ALA A 1 69 ? 8.942 -11.597 7.957 1.00 93.81 69 ALA A N 1
ATOM 529 C CA . ALA A 1 69 ? 7.590 -11.249 7.512 1.00 93.81 69 ALA A CA 1
ATOM 530 C C . ALA A 1 69 ? 6.599 -11.180 8.690 1.00 93.81 69 ALA A C 1
ATOM 532 O O . ALA A 1 69 ? 5.867 -10.205 8.825 1.00 93.81 69 ALA A O 1
ATOM 533 N N . ALA A 1 70 ? 6.654 -12.146 9.614 1.00 95.56 70 ALA A N 1
ATOM 534 C CA . ALA A 1 70 ? 5.786 -12.181 10.792 1.00 95.56 70 ALA A CA 1
ATOM 535 C C . ALA A 1 70 ? 5.976 -10.966 11.721 1.00 95.56 70 ALA A C 1
ATOM 537 O O . ALA A 1 70 ? 5.014 -10.488 12.324 1.00 95.56 70 ALA A O 1
ATOM 538 N N . GLN A 1 71 ? 7.200 -10.436 11.830 1.00 96.12 71 GLN A N 1
ATOM 539 C CA . GLN A 1 71 ? 7.449 -9.211 12.595 1.00 96.12 71 GLN A CA 1
ATOM 540 C C . GLN A 1 71 ? 6.803 -7.994 11.925 1.00 96.12 71 GLN A C 1
ATOM 542 O O . GLN A 1 71 ? 6.196 -7.177 12.619 1.00 96.12 71 GLN A O 1
ATOM 547 N N . LEU A 1 72 ? 6.876 -7.893 10.595 1.00 96.12 72 LEU A N 1
ATOM 548 C CA . LEU A 1 72 ? 6.205 -6.833 9.842 1.00 96.12 72 LEU A CA 1
ATOM 549 C C . LEU A 1 72 ? 4.676 -6.933 9.961 1.00 96.12 72 LEU A C 1
ATOM 551 O O . LEU A 1 72 ? 4.014 -5.931 10.232 1.00 96.12 72 LEU A O 1
ATOM 555 N N . GLU A 1 73 ? 4.110 -8.139 9.859 1.00 97.19 73 GLU A N 1
ATOM 556 C CA . GLU A 1 73 ? 2.677 -8.360 10.089 1.00 97.19 73 GLU A CA 1
ATOM 557 C C . GLU A 1 73 ? 2.243 -7.925 11.493 1.00 97.19 73 GLU A C 1
ATOM 559 O O . GLU A 1 73 ? 1.196 -7.297 11.661 1.00 97.19 73 GLU A O 1
ATOM 564 N N . ALA A 1 74 ? 3.039 -8.258 12.515 1.00 97.88 74 ALA A N 1
ATOM 565 C CA . ALA A 1 74 ? 2.755 -7.876 13.892 1.00 97.88 74 ALA A CA 1
ATOM 566 C C . ALA A 1 74 ? 2.779 -6.350 14.072 1.00 97.88 74 ALA A C 1
ATOM 568 O O . ALA A 1 74 ? 1.932 -5.810 14.784 1.00 97.88 74 ALA A O 1
ATOM 569 N N . ILE A 1 75 ? 3.704 -5.649 13.407 1.00 97.88 75 ILE A N 1
ATOM 570 C CA . ILE A 1 75 ? 3.754 -4.180 13.385 1.00 97.88 75 ILE A CA 1
ATOM 571 C C . ILE A 1 75 ? 2.504 -3.611 12.711 1.00 97.88 75 ILE A C 1
ATOM 573 O O . ILE A 1 75 ? 1.859 -2.738 13.289 1.00 97.88 75 ILE A O 1
ATOM 577 N N . ALA A 1 76 ? 2.113 -4.138 11.547 1.00 98.19 76 ALA A N 1
ATOM 578 C CA . ALA A 1 76 ? 0.919 -3.695 10.830 1.00 98.19 76 ALA A CA 1
ATOM 579 C C . ALA A 1 76 ? -0.355 -3.866 11.673 1.00 98.19 76 ALA A C 1
ATOM 581 O O . ALA A 1 76 ? -1.125 -2.921 11.848 1.00 98.19 76 ALA A O 1
ATOM 582 N N . LYS A 1 77 ? -0.548 -5.050 12.267 1.00 98.44 77 LYS A N 1
ATOM 583 C CA . LYS A 1 77 ? -1.689 -5.339 13.151 1.00 98.44 77 LYS A CA 1
ATOM 584 C C . LYS A 1 77 ? -1.695 -4.429 14.380 1.00 98.44 77 LYS A C 1
ATOM 586 O O . LYS A 1 77 ? -2.754 -3.942 14.767 1.00 98.44 77 LYS A O 1
ATOM 591 N N . ARG A 1 78 ? -0.525 -4.158 14.971 1.00 98.31 78 ARG A N 1
ATOM 592 C CA . ARG A 1 78 ? -0.396 -3.250 16.120 1.00 98.31 78 ARG A CA 1
ATOM 593 C C . ARG A 1 78 ? -0.716 -1.803 15.752 1.00 98.31 78 ARG A C 1
ATOM 595 O O . ARG A 1 78 ? -1.389 -1.143 16.532 1.00 98.31 78 ARG A O 1
ATOM 602 N N . ALA A 1 79 ? -0.278 -1.323 14.589 1.00 98.19 79 ALA A N 1
ATOM 603 C CA . ALA A 1 79 ? -0.592 0.025 14.119 1.00 98.19 79 ALA A CA 1
ATOM 604 C C . ALA A 1 79 ? -2.108 0.217 13.954 1.00 98.19 79 ALA A C 1
ATOM 606 O O . ALA A 1 79 ? -2.660 1.199 14.443 1.00 98.19 79 ALA A O 1
ATOM 607 N N . VAL A 1 80 ? -2.797 -0.762 13.358 1.00 98.31 80 VAL A N 1
ATOM 608 C CA . VAL A 1 80 ? -4.267 -0.746 13.246 1.00 98.31 80 VAL A CA 1
ATOM 609 C C . VAL A 1 80 ? -4.930 -0.798 14.624 1.00 98.31 80 VAL A C 1
ATOM 611 O O . VAL A 1 80 ? -5.830 -0.012 14.897 1.00 98.31 80 VAL A O 1
ATOM 614 N N . ALA A 1 81 ? -4.458 -1.665 15.526 1.00 98.12 81 ALA A N 1
ATOM 615 C CA . ALA A 1 81 ? -4.977 -1.735 16.895 1.00 98.12 81 ALA A CA 1
ATOM 616 C C . ALA A 1 81 ? -4.761 -0.433 17.693 1.00 98.12 81 ALA A C 1
ATOM 618 O O . ALA A 1 81 ? -5.533 -0.139 18.599 1.00 98.12 81 ALA A O 1
ATOM 619 N N . ALA A 1 82 ? -3.736 0.350 17.347 1.00 97.94 82 ALA A N 1
ATOM 620 C CA . ALA A 1 82 ? -3.457 1.660 17.929 1.00 97.94 82 ALA A CA 1
ATOM 621 C C . ALA A 1 82 ? -4.269 2.808 17.293 1.00 97.94 82 ALA A C 1
ATOM 623 O O . ALA A 1 82 ? -4.102 3.955 17.702 1.00 97.94 82 ALA A O 1
ATOM 624 N N . GLY A 1 83 ? -5.141 2.520 16.318 1.00 96.56 83 GLY A N 1
ATOM 625 C CA . GLY A 1 83 ? -6.035 3.503 15.698 1.00 96.56 83 GLY A CA 1
ATOM 626 C C . GLY A 1 83 ? -5.613 3.992 14.311 1.00 96.56 83 GLY A C 1
ATOM 627 O O . GLY A 1 83 ? -6.133 5.005 13.856 1.00 96.56 83 GLY A O 1
ATOM 628 N N . ALA A 1 84 ? -4.687 3.313 13.625 1.00 97.88 84 ALA A N 1
ATOM 629 C CA . ALA A 1 84 ? -4.410 3.619 12.222 1.00 97.88 84 ALA A CA 1
ATOM 630 C C . ALA A 1 84 ? -5.590 3.199 11.326 1.00 97.88 84 ALA A C 1
ATOM 632 O O . ALA A 1 84 ? -5.957 2.022 11.283 1.00 97.88 84 ALA A O 1
ATOM 633 N N . ASP A 1 85 ? -6.137 4.147 10.564 1.00 97.44 85 ASP A N 1
ATOM 634 C CA . ASP A 1 85 ? -7.235 3.910 9.620 1.00 97.44 85 ASP A CA 1
ATOM 635 C C . ASP A 1 85 ? -6.742 3.470 8.233 1.00 97.44 85 ASP A C 1
ATOM 637 O O . ASP A 1 85 ? -7.492 2.873 7.462 1.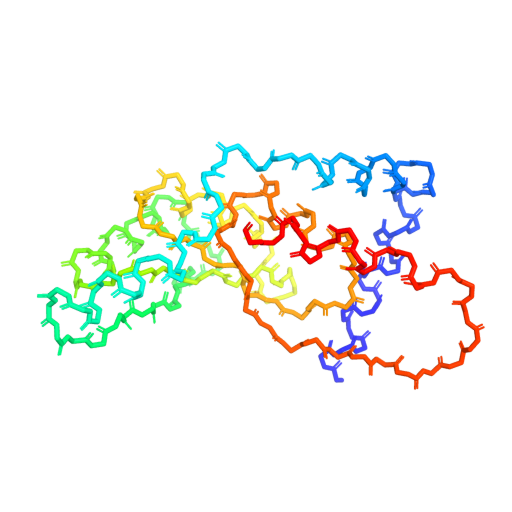00 97.44 85 ASP A O 1
ATOM 641 N N . ALA A 1 86 ? -5.481 3.762 7.906 1.00 97.38 86 ALA A N 1
ATOM 642 C CA . ALA A 1 86 ? -4.776 3.256 6.734 1.00 97.38 86 ALA A CA 1
ATOM 643 C C . ALA A 1 86 ? -3.273 3.145 7.017 1.00 97.38 86 ALA A C 1
ATOM 645 O O . ALA A 1 86 ? -2.736 3.805 7.911 1.00 97.38 86 ALA A O 1
ATOM 646 N N . LEU A 1 87 ? -2.586 2.316 6.235 1.00 97.88 87 LEU A N 1
ATOM 647 C CA . LEU A 1 87 ? -1.144 2.107 6.349 1.00 97.88 87 LEU A CA 1
ATOM 648 C C . LEU A 1 87 ? -0.419 2.553 5.083 1.00 97.88 87 LEU A C 1
ATOM 650 O O . LEU A 1 87 ? -0.995 2.560 3.998 1.00 97.88 87 LEU A O 1
ATOM 654 N N . VAL A 1 88 ? 0.863 2.877 5.219 1.00 97.44 88 VAL A N 1
ATOM 655 C CA . VAL A 1 88 ? 1.770 3.161 4.103 1.00 97.44 88 VAL A CA 1
ATOM 656 C C . VAL A 1 88 ? 2.979 2.251 4.217 1.00 97.44 88 VAL A C 1
ATOM 658 O O . VAL A 1 88 ? 3.567 2.137 5.291 1.00 97.44 88 VAL A O 1
ATOM 661 N N . VAL A 1 89 ? 3.355 1.625 3.108 1.00 95.69 89 VAL A N 1
ATOM 662 C CA . VAL A 1 89 ? 4.567 0.811 2.990 1.00 95.69 89 VAL A CA 1
ATOM 663 C C . VAL A 1 89 ? 5.463 1.436 1.935 1.00 95.69 89 VAL A C 1
ATOM 665 O O . VAL A 1 89 ? 5.001 1.770 0.844 1.00 95.69 89 VAL A O 1
ATOM 668 N N . ARG A 1 90 ? 6.746 1.608 2.253 1.00 92.69 90 ARG A N 1
ATOM 669 C CA . ARG A 1 90 ? 7.740 2.060 1.278 1.00 92.69 90 ARG A CA 1
ATOM 670 C C . ARG A 1 90 ? 8.141 0.895 0.379 1.00 92.69 90 ARG A C 1
ATOM 672 O O . ARG A 1 90 ? 8.488 -0.166 0.885 1.00 92.69 90 ARG A O 1
ATOM 679 N N . VAL A 1 91 ? 8.087 1.104 -0.934 1.00 90.12 91 VAL A N 1
ATOM 680 C CA . VAL A 1 91 ? 8.379 0.056 -1.929 1.00 90.12 91 VAL A CA 1
ATOM 681 C C . VAL A 1 91 ? 9.611 0.346 -2.791 1.00 90.12 91 VAL A C 1
ATOM 683 O O . VAL A 1 91 ? 9.940 -0.444 -3.668 1.00 90.12 91 VAL A O 1
ATOM 686 N N . ASP A 1 92 ? 10.323 1.445 -2.521 1.00 85.50 92 ASP A N 1
ATOM 687 C CA . ASP A 1 92 ? 11.597 1.752 -3.178 1.00 85.50 92 ASP A CA 1
ATOM 688 C C . ASP A 1 92 ? 12.639 0.672 -2.838 1.00 85.50 92 ASP A C 1
ATOM 690 O O . ASP A 1 92 ? 13.051 0.555 -1.685 1.00 85.50 92 ASP A O 1
ATOM 694 N N . SER A 1 93 ? 13.058 -0.120 -3.829 1.00 75.94 93 SER A N 1
ATOM 695 C CA . SER A 1 93 ? 13.911 -1.301 -3.639 1.00 75.94 93 SER A CA 1
ATOM 696 C C . SER A 1 93 ? 15.327 -0.990 -3.152 1.00 75.94 93 SER A C 1
ATOM 698 O O . SER A 1 93 ? 15.980 -1.865 -2.594 1.00 75.94 93 SER A O 1
ATOM 700 N N . GLU A 1 94 ? 15.818 0.234 -3.353 1.00 75.00 94 GLU A N 1
ATOM 701 C CA . GLU A 1 94 ? 17.123 0.662 -2.826 1.00 75.00 94 GLU A CA 1
ATOM 702 C C . GLU A 1 94 ? 17.069 0.897 -1.307 1.00 75.00 94 GLU A C 1
ATOM 704 O O . GLU A 1 94 ? 18.008 0.561 -0.588 1.00 75.00 94 GLU A O 1
ATOM 709 N N . ASP A 1 95 ? 15.950 1.430 -0.804 1.00 71.94 95 ASP A N 1
ATOM 710 C CA . ASP A 1 95 ? 15.724 1.627 0.634 1.00 71.94 95 ASP A CA 1
ATOM 711 C C . ASP A 1 95 ? 15.147 0.357 1.290 1.00 71.94 95 ASP A C 1
ATOM 713 O O . ASP A 1 95 ? 15.367 0.087 2.471 1.00 71.94 95 ASP A O 1
ATOM 717 N N . THR A 1 96 ? 14.343 -0.399 0.540 1.00 77.56 96 THR A N 1
ATOM 718 C CA . THR A 1 96 ? 13.544 -1.542 1.001 1.00 77.56 96 THR A CA 1
ATOM 719 C C . THR A 1 96 ? 13.628 -2.674 -0.031 1.00 77.56 96 THR A C 1
ATOM 721 O O . THR A 1 96 ? 12.734 -2.804 -0.865 1.00 77.56 96 THR A O 1
ATOM 724 N N . PRO A 1 97 ? 14.672 -3.525 0.009 1.00 74.38 97 PRO A N 1
ATOM 725 C CA . PRO A 1 97 ? 14.928 -4.547 -1.017 1.00 74.38 97 PRO A CA 1
ATOM 726 C C . PRO A 1 97 ? 13.759 -5.500 -1.297 1.00 74.38 97 PRO A C 1
ATOM 728 O O . PRO A 1 97 ? 13.595 -5.968 -2.418 1.00 74.38 97 PRO A O 1
ATOM 731 N N . GLU A 1 98 ? 12.915 -5.763 -0.295 1.00 81.12 98 GLU A N 1
ATOM 732 C CA . GLU A 1 98 ? 11.698 -6.574 -0.426 1.00 81.12 98 GLU A CA 1
ATOM 733 C C . GLU A 1 98 ? 10.411 -5.721 -0.505 1.00 81.12 98 GLU A C 1
ATOM 735 O O . GLU A 1 98 ? 9.335 -6.201 -0.168 1.00 81.12 98 GLU A O 1
ATOM 740 N N . GLY A 1 99 ? 10.481 -4.462 -0.946 1.00 86.00 99 GLY A N 1
ATOM 741 C CA . GLY A 1 99 ? 9.397 -3.473 -0.855 1.00 86.00 99 GLY A CA 1
ATOM 742 C C . GLY A 1 99 ? 8.029 -3.941 -1.368 1.00 86.00 99 GLY A C 1
ATOM 743 O O . GLY A 1 99 ? 7.034 -3.876 -0.645 1.00 86.00 99 GLY A O 1
ATOM 744 N N . SER A 1 100 ? 7.960 -4.490 -2.583 1.00 88.19 100 SER A N 1
ATOM 745 C CA . SER A 1 100 ? 6.703 -5.023 -3.141 1.00 88.19 100 SER A CA 1
ATOM 746 C C . SER A 1 100 ? 6.167 -6.225 -2.353 1.00 88.19 100 SER A C 1
ATOM 748 O O . SER A 1 100 ? 4.957 -6.392 -2.197 1.00 88.19 100 SER A O 1
ATOM 750 N N . LYS A 1 101 ? 7.061 -7.051 -1.801 1.00 92.00 101 LYS A N 1
ATOM 751 C CA . LYS A 1 101 ? 6.704 -8.193 -0.950 1.00 92.00 101 LYS A CA 1
ATOM 752 C C . LYS A 1 101 ? 6.221 -7.725 0.423 1.00 92.00 101 LYS A C 1
ATOM 754 O O . LYS A 1 101 ? 5.258 -8.282 0.939 1.00 92.00 101 LYS A O 1
ATOM 759 N N . ASP A 1 102 ? 6.822 -6.679 0.981 1.00 94.69 102 ASP A N 1
ATOM 760 C CA . ASP A 1 102 ? 6.387 -6.037 2.225 1.00 94.69 102 ASP A CA 1
ATOM 761 C C . ASP A 1 102 ? 4.982 -5.467 2.083 1.00 94.69 102 ASP A C 1
ATOM 763 O O . ASP A 1 102 ? 4.133 -5.692 2.947 1.00 94.69 102 ASP A O 1
ATOM 767 N N . LEU A 1 103 ? 4.710 -4.797 0.962 1.00 95.12 103 LEU A N 1
ATOM 768 C CA . LEU A 1 103 ? 3.381 -4.300 0.634 1.00 95.12 103 LEU A CA 1
ATOM 769 C C . LEU A 1 103 ? 2.359 -5.443 0.596 1.00 95.12 103 LEU A C 1
ATOM 771 O O . LEU A 1 103 ? 1.316 -5.339 1.242 1.00 95.12 103 LEU A O 1
ATOM 775 N N . PHE A 1 104 ? 2.681 -6.552 -0.077 1.00 94.12 104 PHE A N 1
ATOM 776 C CA . PHE A 1 104 ? 1.820 -7.734 -0.124 1.00 94.12 104 PHE A CA 1
ATOM 777 C C . PHE A 1 104 ? 1.592 -8.345 1.271 1.00 94.12 104 PHE A C 1
ATOM 779 O O . PHE A 1 104 ? 0.451 -8.594 1.658 1.00 94.12 104 PHE A O 1
ATOM 786 N N . ILE A 1 105 ? 2.652 -8.534 2.065 1.00 95.38 105 ILE A N 1
ATOM 787 C CA . ILE A 1 105 ? 2.579 -9.077 3.434 1.00 95.38 105 ILE A CA 1
ATOM 788 C C . ILE A 1 105 ? 1.660 -8.216 4.306 1.00 95.38 105 ILE A C 1
ATOM 790 O O . ILE A 1 105 ? 0.731 -8.723 4.938 1.00 95.38 105 ILE A O 1
ATOM 794 N N . VAL A 1 106 ? 1.885 -6.902 4.319 1.00 96.81 106 VAL A N 1
ATOM 795 C CA . VAL A 1 106 ? 1.078 -5.959 5.100 1.00 96.81 106 VAL A CA 1
ATOM 796 C C . VAL A 1 106 ? -0.365 -5.978 4.617 1.00 96.81 106 VAL A C 1
ATOM 798 O O . VAL A 1 106 ? -1.285 -6.048 5.433 1.00 96.81 106 VAL A O 1
ATOM 801 N N . ARG A 1 107 ? -0.581 -5.978 3.298 1.00 94.69 107 ARG A N 1
ATOM 802 C CA . ARG A 1 107 ? -1.919 -6.011 2.708 1.00 94.69 107 ARG A CA 1
ATOM 803 C C . ARG A 1 107 ? -2.705 -7.253 3.116 1.00 94.69 107 ARG A C 1
ATOM 805 O O . ARG A 1 107 ? -3.909 -7.129 3.346 1.00 94.69 107 ARG A O 1
ATOM 812 N N . GLN A 1 108 ? -2.051 -8.405 3.232 1.00 95.69 108 GLN A N 1
ATOM 813 C CA . GLN A 1 108 ? -2.668 -9.655 3.688 1.00 95.69 108 GLN A CA 1
ATOM 814 C C . GLN A 1 108 ? -2.914 -9.673 5.206 1.00 95.69 108 GLN A C 1
ATOM 816 O O . GLN A 1 108 ? -3.848 -10.323 5.675 1.00 95.69 108 GLN A O 1
ATOM 821 N N . ALA A 1 109 ? -2.116 -8.938 5.983 1.00 97.06 109 ALA A N 1
ATOM 822 C CA . ALA A 1 109 ? -2.211 -8.902 7.440 1.00 97.06 109 ALA A CA 1
ATOM 823 C C . ALA A 1 109 ? -3.361 -8.037 7.983 1.00 97.06 109 ALA A C 1
ATOM 825 O O . ALA A 1 109 ? -3.789 -8.256 9.122 1.00 97.06 109 ALA A O 1
ATOM 826 N N . VAL A 1 110 ? -3.840 -7.046 7.217 1.00 96.69 110 VAL A N 1
ATOM 827 C CA . VAL A 1 110 ? -4.838 -6.062 7.674 1.00 96.69 110 VAL A CA 1
ATOM 828 C C . VAL A 1 110 ? -5.984 -5.845 6.677 1.00 96.69 110 VAL A C 1
ATOM 830 O O . VAL A 1 110 ? -5.878 -6.117 5.484 1.00 96.69 110 VAL A O 1
ATOM 833 N N . LYS A 1 111 ? -7.116 -5.327 7.173 1.00 93.75 111 LYS A N 1
ATOM 834 C CA . LYS A 1 111 ? -8.301 -5.015 6.348 1.00 93.75 111 LYS A CA 1
ATOM 835 C C . LYS A 1 111 ? -8.346 -3.567 5.846 1.00 93.75 111 LYS A C 1
ATOM 837 O O . LYS A 1 111 ? -9.020 -3.300 4.844 1.00 93.75 111 LYS A O 1
ATOM 842 N N . VAL A 1 112 ? -7.660 -2.659 6.543 1.00 95.00 112 VAL A N 1
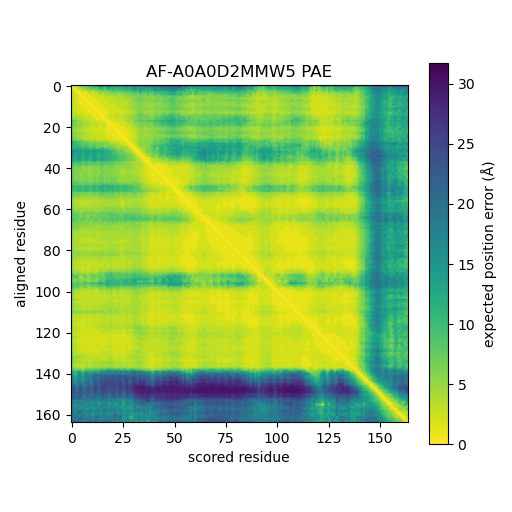ATOM 843 C CA . VAL A 1 112 ? -7.580 -1.235 6.189 1.00 95.00 112 VAL A CA 1
ATOM 844 C C . VAL A 1 112 ? -6.856 -1.029 4.850 1.00 95.00 112 VAL A C 1
ATOM 846 O O . VAL A 1 112 ? -6.104 -1.912 4.427 1.00 95.00 112 VAL A O 1
ATOM 849 N N . PRO A 1 113 ? -7.075 0.098 4.148 1.00 95.69 113 PRO A N 1
ATOM 850 C CA . PRO A 1 113 ? -6.297 0.454 2.965 1.00 95.69 113 PRO A CA 1
ATOM 851 C C . PRO A 1 113 ? -4.791 0.485 3.266 1.00 95.69 113 PRO A C 1
ATOM 853 O O . PRO A 1 113 ? -4.371 1.004 4.300 1.00 95.69 113 PRO A O 1
ATOM 856 N N . VAL A 1 114 ? -3.986 -0.048 2.346 1.00 95.88 114 VAL A N 1
ATOM 857 C CA . VAL A 1 114 ? -2.518 -0.010 2.416 1.00 95.88 114 VAL A CA 1
ATOM 858 C C . VAL A 1 114 ? -2.010 0.692 1.167 1.00 95.88 114 VAL A C 1
ATOM 860 O O . VAL A 1 114 ? -2.358 0.294 0.058 1.00 95.88 114 VAL A O 1
ATOM 863 N N . LEU A 1 115 ? -1.238 1.757 1.346 1.00 95.25 115 LEU A N 1
ATOM 864 C CA . LEU A 1 115 ? -0.734 2.606 0.276 1.00 95.25 115 LEU A CA 1
ATOM 865 C C . LEU A 1 115 ? 0.732 2.292 0.001 1.00 95.25 115 LEU A C 1
ATOM 867 O O . LEU A 1 115 ? 1.502 2.020 0.924 1.00 95.25 115 LEU A O 1
ATOM 871 N N . ALA A 1 116 ? 1.121 2.373 -1.265 1.00 94.44 116 ALA A N 1
ATOM 872 C CA . ALA A 1 116 ? 2.498 2.166 -1.683 1.00 94.44 116 ALA A CA 1
ATOM 873 C C . ALA A 1 116 ? 3.216 3.513 -1.808 1.00 94.44 116 ALA A C 1
ATOM 875 O O . ALA A 1 116 ? 2.806 4.375 -2.594 1.00 94.44 116 ALA A O 1
ATOM 876 N N . ARG A 1 117 ? 4.298 3.702 -1.052 1.00 93.38 117 ARG A N 1
ATOM 877 C CA . ARG A 1 117 ? 5.140 4.896 -1.128 1.00 93.38 117 ARG A CA 1
ATOM 878 C C . ARG A 1 117 ? 6.379 4.652 -1.977 1.00 93.38 117 ARG A C 1
ATOM 880 O O . ARG A 1 117 ? 7.199 3.806 -1.627 1.00 93.38 117 ARG A O 1
ATOM 887 N N . ASP A 1 118 ? 6.543 5.451 -3.026 1.00 91.25 118 ASP A N 1
ATOM 888 C CA . ASP A 1 118 ? 7.713 5.416 -3.908 1.00 91.25 118 ASP A CA 1
ATOM 889 C C . ASP A 1 118 ? 7.864 6.733 -4.696 1.00 91.25 118 ASP A C 1
ATOM 891 O O . ASP A 1 118 ? 7.024 7.635 -4.629 1.00 91.25 118 ASP A O 1
ATOM 895 N N . TRP A 1 119 ? 8.941 6.835 -5.470 1.00 89.00 119 TRP A N 1
ATOM 896 C CA . TRP A 1 119 ? 9.113 7.784 -6.561 1.00 89.00 119 TRP A CA 1
ATOM 897 C C . TRP A 1 119 ? 8.507 7.201 -7.840 1.00 89.00 119 TRP A C 1
ATOM 899 O O . TRP A 1 119 ? 9.153 6.432 -8.553 1.00 89.00 119 TRP A O 1
ATOM 909 N N . TYR A 1 120 ? 7.260 7.563 -8.132 1.00 86.94 120 TYR A N 1
ATOM 910 C CA . TYR A 1 120 ? 6.566 7.123 -9.342 1.00 86.94 120 TYR A CA 1
ATOM 911 C C . TYR A 1 120 ? 6.931 8.026 -10.519 1.00 86.94 120 TYR A C 1
ATOM 913 O O . TYR A 1 120 ? 6.544 9.194 -10.563 1.00 86.94 120 TYR A O 1
ATOM 921 N N . ILE A 1 121 ? 7.687 7.476 -11.466 1.00 86.62 121 ILE A N 1
ATOM 922 C CA . ILE A 1 121 ? 8.134 8.163 -12.686 1.00 86.62 121 ILE A CA 1
ATOM 923 C C . ILE A 1 121 ? 7.666 7.453 -13.962 1.00 86.62 121 ILE A C 1
ATOM 925 O O . ILE A 1 121 ? 7.841 7.994 -15.049 1.00 86.62 121 ILE A O 1
ATOM 929 N N . HIS A 1 122 ? 7.068 6.262 -13.840 1.00 86.38 122 HIS A N 1
ATOM 930 C CA . HIS A 1 122 ? 6.581 5.485 -14.975 1.00 86.38 122 HIS A CA 1
ATOM 931 C C . HIS A 1 122 ? 5.329 4.654 -14.640 1.00 86.38 122 HIS A C 1
ATOM 933 O O . HIS A 1 122 ? 5.252 4.093 -13.542 1.00 86.38 122 HIS A O 1
ATOM 939 N N . PRO A 1 123 ? 4.382 4.507 -15.589 1.00 86.69 123 PRO A N 1
ATOM 940 C CA . PRO A 1 123 ? 3.172 3.689 -15.464 1.00 86.69 123 PRO A CA 1
ATOM 941 C C . PRO A 1 123 ? 3.381 2.274 -14.926 1.00 86.69 123 PRO A C 1
ATOM 943 O O . PRO A 1 123 ? 2.595 1.813 -14.105 1.00 86.69 123 PRO A O 1
ATOM 946 N N . LEU A 1 124 ? 4.458 1.599 -15.335 1.00 87.88 124 LEU A N 1
ATOM 947 C CA . LEU A 1 124 ? 4.781 0.240 -14.879 1.00 87.88 124 LEU A CA 1
ATOM 948 C C . LEU A 1 124 ? 4.790 0.122 -13.346 1.00 87.88 124 LEU A C 1
ATOM 950 O O . LEU A 1 124 ? 4.214 -0.809 -12.797 1.00 87.88 124 LEU A O 1
ATOM 954 N N . GLN A 1 125 ? 5.358 1.105 -12.646 1.00 88.88 125 GLN A N 1
ATOM 955 C CA . GLN A 1 125 ? 5.429 1.094 -11.180 1.00 88.88 125 GLN A CA 1
ATOM 956 C C . GLN A 1 125 ? 4.041 1.166 -10.529 1.00 88.88 125 GLN A C 1
ATOM 958 O O . GLN A 1 125 ? 3.820 0.678 -9.423 1.00 88.88 125 GLN A O 1
ATOM 963 N N . ILE A 1 126 ? 3.095 1.806 -11.215 1.00 87.81 126 ILE A N 1
ATOM 964 C CA . ILE A 1 126 ? 1.711 1.929 -10.767 1.00 87.81 126 ILE A CA 1
ATOM 965 C C . ILE A 1 126 ? 0.999 0.586 -10.938 1.00 87.81 126 ILE A C 1
ATOM 967 O O . ILE A 1 126 ? 0.279 0.159 -10.034 1.00 87.81 126 ILE A O 1
ATOM 971 N N . VAL A 1 127 ? 1.254 -0.103 -12.055 1.00 87.81 127 VAL A N 1
ATOM 972 C CA . VAL A 1 127 ? 0.787 -1.478 -12.278 1.00 87.81 127 VAL A CA 1
ATOM 973 C C . VAL A 1 127 ? 1.305 -2.401 -11.184 1.00 87.81 127 VAL A C 1
ATOM 975 O O . VAL A 1 127 ? 0.520 -3.102 -10.559 1.00 87.81 127 VAL A O 1
ATOM 978 N N . GLU A 1 128 ? 2.594 -2.337 -10.875 1.00 88.75 128 GLU A N 1
ATOM 979 C CA . GLU A 1 128 ? 3.224 -3.195 -9.867 1.00 88.75 128 GLU A CA 1
ATOM 980 C C . GLU A 1 128 ? 2.671 -2.962 -8.462 1.00 88.75 128 GLU A C 1
ATOM 982 O O . GLU A 1 128 ? 2.377 -3.911 -7.733 1.00 88.75 128 GLU A O 1
ATOM 987 N N . ALA A 1 129 ? 2.457 -1.702 -8.082 1.00 89.62 129 ALA A N 1
ATOM 988 C CA . ALA A 1 129 ? 1.813 -1.381 -6.816 1.00 89.62 129 ALA A CA 1
ATOM 989 C C . ALA A 1 129 ? 0.362 -1.899 -6.765 1.00 89.62 129 ALA A C 1
ATOM 991 O O . ALA A 1 129 ? -0.068 -2.422 -5.732 1.00 89.62 129 ALA A O 1
ATOM 992 N N . LYS A 1 130 ? -0.385 -1.802 -7.875 1.00 87.00 130 LYS A N 1
ATOM 993 C CA . LYS A 1 130 ? -1.747 -2.349 -8.000 1.00 87.00 130 LYS A CA 1
ATOM 994 C C . LYS A 1 130 ? -1.752 -3.877 -7.895 1.00 87.00 130 LYS A C 1
ATOM 996 O O . LYS A 1 130 ? -2.560 -4.418 -7.142 1.00 87.00 130 LYS A O 1
ATOM 1001 N N . GLU A 1 131 ? -0.843 -4.562 -8.584 1.00 86.31 131 GLU A N 1
ATOM 1002 C CA . GLU A 1 131 ? -0.663 -6.022 -8.530 1.00 86.31 131 GLU A CA 1
ATOM 1003 C C . GLU A 1 131 ? -0.314 -6.500 -7.113 1.00 86.31 131 GLU A C 1
ATOM 1005 O O . GLU A 1 131 ? -0.852 -7.501 -6.641 1.00 86.31 131 GLU A O 1
ATOM 1010 N N . ALA A 1 132 ? 0.507 -5.740 -6.383 1.00 88.19 132 ALA A N 1
ATOM 1011 C CA . ALA A 1 132 ? 0.817 -5.992 -4.976 1.00 88.19 132 ALA A CA 1
ATOM 1012 C C . ALA A 1 132 ? -0.348 -5.667 -4.011 1.00 88.19 132 ALA A C 1
ATOM 1014 O O . ALA A 1 132 ? -0.261 -5.930 -2.808 1.00 88.19 132 ALA A O 1
ATOM 1015 N N . GLY A 1 133 ? -1.459 -5.125 -4.522 1.00 88.25 133 GLY A N 1
ATOM 1016 C CA . GLY A 1 133 ? -2.693 -4.886 -3.777 1.00 88.25 133 GLY A CA 1
ATOM 1017 C C . GLY A 1 133 ? -2.772 -3.529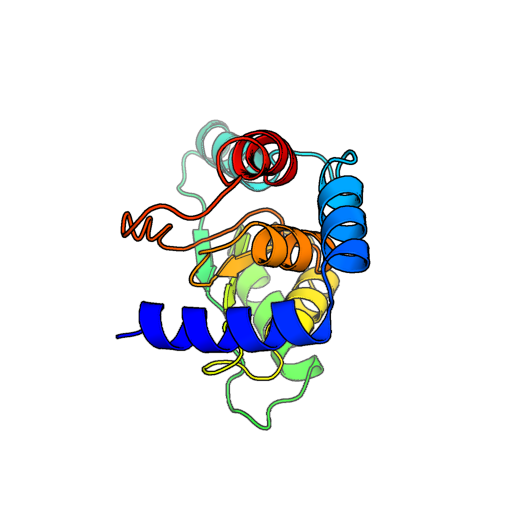 -3.077 1.00 88.25 133 GLY A C 1
ATOM 1018 O O . GLY A 1 133 ? -3.563 -3.391 -2.134 1.00 88.25 133 GLY A O 1
ATOM 1019 N N . ALA A 1 134 ? -1.981 -2.540 -3.511 1.00 91.56 134 ALA A N 1
ATOM 1020 C CA . ALA A 1 134 ? -2.074 -1.175 -3.007 1.00 91.56 134 ALA A CA 1
ATOM 1021 C C . ALA A 1 134 ? -3.484 -0.606 -3.222 1.00 91.56 134 ALA A C 1
ATOM 1023 O O . ALA A 1 134 ? -4.081 -0.733 -4.287 1.00 91.56 134 ALA A O 1
ATOM 1024 N N . ALA A 1 135 ? -4.007 0.067 -2.202 1.00 91.50 135 ALA A N 1
ATOM 1025 C CA . ALA A 1 135 ? -5.274 0.795 -2.258 1.00 91.50 135 ALA A CA 1
ATOM 1026 C C . ALA A 1 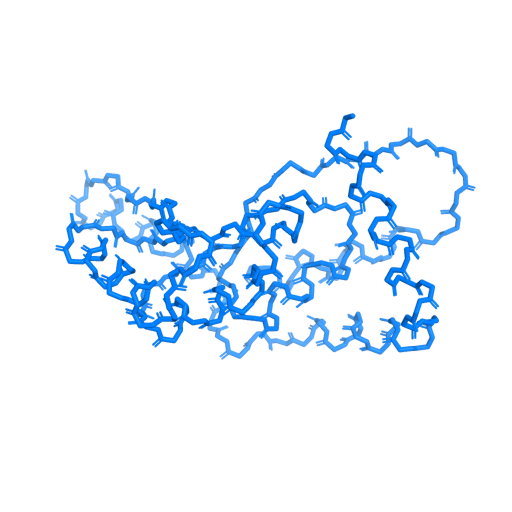135 ? -5.107 2.249 -2.744 1.00 91.50 135 ALA A C 1
ATOM 1028 O O . ALA A 1 135 ? -6.057 3.028 -2.693 1.00 91.50 135 ALA A O 1
ATOM 1029 N N . GLY A 1 136 ? -3.884 2.623 -3.120 1.00 90.12 136 GLY A N 1
ATOM 1030 C CA . GLY A 1 136 ? -3.492 3.953 -3.561 1.00 90.12 136 GLY A CA 1
ATOM 1031 C C . GLY A 1 136 ? -1.983 4.152 -3.427 1.00 90.12 136 GLY A C 1
ATOM 1032 O O . GLY A 1 136 ? -1.276 3.328 -2.838 1.00 90.12 136 GLY A O 1
ATOM 1033 N N . LEU A 1 137 ? -1.487 5.256 -3.977 1.00 90.44 137 LEU A N 1
ATOM 1034 C CA . LEU A 1 137 ? -0.061 5.566 -4.047 1.00 90.44 137 LEU A CA 1
ATOM 1035 C C . LEU A 1 137 ? 0.246 6.862 -3.297 1.00 90.44 137 LEU A C 1
ATOM 1037 O O . LEU A 1 137 ? -0.568 7.784 -3.278 1.00 90.44 137 LEU A O 1
ATOM 1041 N N . ILE A 1 138 ? 1.441 6.946 -2.713 1.00 90.06 138 ILE A N 1
ATOM 1042 C CA . ILE A 1 138 ? 1.990 8.177 -2.135 1.00 90.06 138 ILE A CA 1
ATOM 1043 C C . ILE A 1 138 ? 3.363 8.425 -2.750 1.00 90.06 138 ILE A C 1
ATOM 1045 O O . ILE A 1 138 ? 4.253 7.587 -2.661 1.00 90.06 138 ILE A O 1
ATOM 1049 N N . GLY A 1 139 ? 3.577 9.593 -3.338 1.00 83.56 139 GLY A N 1
ATOM 1050 C CA . GLY A 1 139 ? 4.865 9.909 -3.939 1.00 83.56 139 GLY A CA 1
ATOM 1051 C C . GLY A 1 139 ? 4.884 11.268 -4.608 1.00 83.56 139 GLY A C 1
ATOM 1052 O O . GLY A 1 139 ? 3.850 11.912 -4.776 1.00 83.56 139 GLY A O 1
ATOM 1053 N N . VAL A 1 140 ? 6.081 11.696 -4.997 1.00 68.62 140 VAL A N 1
ATOM 1054 C CA . VAL A 1 140 ? 6.256 12.853 -5.875 1.00 68.62 140 VAL A CA 1
ATOM 1055 C C . VAL A 1 140 ? 6.280 12.337 -7.306 1.00 68.62 140 VAL A C 1
ATOM 1057 O O . VAL A 1 140 ? 7.192 11.599 -7.679 1.00 68.62 140 VAL A O 1
ATOM 1060 N N . ILE A 1 141 ? 5.294 12.744 -8.103 1.00 61.94 141 ILE A N 1
ATOM 1061 C CA . ILE A 1 141 ? 5.309 12.559 -9.554 1.00 61.94 141 ILE A CA 1
ATOM 1062 C C . ILE A 1 141 ? 6.284 13.600 -10.101 1.00 61.94 141 ILE A C 1
ATOM 1064 O O . ILE A 1 141 ? 5.937 14.764 -10.298 1.00 61.94 141 ILE A O 1
ATOM 1068 N N . ALA A 1 142 ? 7.546 13.214 -10.262 1.00 51.53 142 ALA A N 1
ATOM 1069 C CA . ALA A 1 142 ? 8.518 14.065 -10.926 1.00 51.53 142 ALA A CA 1
ATOM 1070 C C . ALA A 1 142 ? 8.330 13.907 -12.438 1.00 51.53 142 ALA A C 1
ATOM 1072 O O . ALA A 1 142 ? 8.897 12.999 -13.043 1.00 51.53 142 ALA A O 1
ATOM 1073 N N . GLN A 1 143 ? 7.552 14.801 -13.052 1.00 49.03 143 GLN A N 1
ATOM 1074 C CA . GLN A 1 143 ? 7.667 15.030 -14.489 1.00 49.03 143 GLN A CA 1
ATOM 1075 C C . GLN A 1 143 ? 9.061 15.610 -14.745 1.00 49.03 143 GLN A C 1
ATOM 1077 O O . GLN A 1 143 ? 9.320 16.790 -14.510 1.00 49.03 143 GLN A O 1
ATOM 1082 N N . VAL A 1 144 ? 9.992 14.773 -15.198 1.00 44.59 144 VAL A N 1
ATOM 1083 C CA . VAL A 1 144 ? 11.215 15.271 -15.824 1.00 44.59 144 VAL A CA 1
ATOM 1084 C C . VAL A 1 144 ? 10.834 15.618 -17.261 1.00 44.59 144 VAL A C 1
ATOM 1086 O O . VAL A 1 144 ? 10.952 14.790 -18.157 1.00 44.59 144 VAL A O 1
ATOM 1089 N N . CYS A 1 145 ? 10.313 16.828 -17.479 1.00 38.53 145 CYS A N 1
ATOM 1090 C CA . CYS A 1 145 ? 10.220 17.392 -18.823 1.00 38.53 145 CYS A CA 1
ATOM 1091 C C . CYS A 1 145 ? 11.647 17.599 -19.335 1.00 38.53 145 CYS A C 1
ATOM 1093 O O . CYS A 1 145 ? 12.316 18.561 -18.958 1.00 38.53 145 CYS A O 1
ATOM 1095 N N . GLY A 1 146 ? 12.134 16.663 -20.145 1.00 38.12 146 GLY A N 1
ATOM 1096 C CA . GLY A 1 146 ? 13.469 16.724 -20.718 1.00 38.12 146 GLY A CA 1
ATOM 1097 C C . GLY A 1 146 ? 13.590 15.864 -21.967 1.00 38.12 146 GLY A C 1
ATOM 1098 O O . GLY A 1 146 ? 14.049 14.736 -21.866 1.00 38.12 146 GLY A O 1
ATOM 1099 N N . GLY A 1 147 ? 13.222 16.450 -23.113 1.00 41.91 147 GLY A N 1
ATOM 1100 C CA . GLY A 1 147 ? 13.680 16.067 -24.455 1.00 41.91 147 GLY A CA 1
ATOM 1101 C C . GLY A 1 147 ? 12.930 14.920 -25.135 1.00 41.91 147 GLY A C 1
ATOM 1102 O O . GLY A 1 147 ? 13.145 13.763 -24.801 1.00 41.91 147 GLY A O 1
ATOM 1103 N N . ASP A 1 148 ? 12.089 15.277 -26.110 1.00 49.81 148 ASP A N 1
ATOM 1104 C CA . ASP A 1 148 ? 11.694 14.522 -27.311 1.00 49.81 148 ASP A CA 1
ATOM 1105 C C . ASP A 1 148 ? 11.906 12.996 -27.263 1.00 49.81 148 ASP A C 1
ATOM 1107 O O . ASP A 1 148 ? 12.825 12.443 -27.866 1.00 49.81 148 ASP A O 1
ATOM 1111 N N . GLY A 1 149 ? 11.014 12.302 -26.553 1.00 41.03 149 GLY A N 1
ATOM 1112 C CA . GLY A 1 149 ? 10.971 10.845 -26.467 1.00 41.03 149 GLY A CA 1
ATOM 1113 C C . GLY A 1 149 ? 9.543 10.339 -26.648 1.00 41.03 149 GLY A C 1
ATOM 1114 O O . GLY A 1 149 ? 8.736 10.389 -25.726 1.00 41.03 149 GLY A O 1
ATOM 1115 N N . VAL A 1 150 ? 9.255 9.917 -27.878 1.00 41.91 150 VAL A N 1
ATOM 1116 C CA . VAL A 1 150 ? 8.118 9.133 -28.395 1.00 41.91 150 VAL A CA 1
ATOM 1117 C C . VAL A 1 150 ? 7.128 8.574 -27.342 1.00 41.91 150 VAL A C 1
ATOM 1119 O O . VAL A 1 150 ? 7.487 7.749 -26.510 1.00 41.91 150 VAL A O 1
ATOM 1122 N N . GLY A 1 151 ? 5.841 8.935 -27.462 1.00 44.00 151 GLY A N 1
ATOM 1123 C CA . GLY A 1 151 ? 4.715 8.066 -27.062 1.00 44.00 151 GLY A CA 1
ATOM 1124 C C . GLY A 1 151 ? 4.108 8.210 -25.656 1.00 44.00 151 GLY A C 1
ATOM 1125 O O . GLY A 1 151 ? 3.209 7.446 -25.318 1.00 44.00 151 GLY A O 1
ATOM 1126 N N . GLN A 1 152 ? 4.532 9.171 -24.834 1.00 48.25 152 GLN A N 1
ATOM 1127 C CA . GLN A 1 152 ? 4.118 9.258 -23.418 1.00 48.25 152 GLN A CA 1
ATOM 1128 C C . GLN A 1 152 ? 2.653 9.689 -23.175 1.00 48.25 152 GLN A C 1
ATOM 1130 O O . GLN A 1 152 ? 2.105 9.401 -22.115 1.00 48.25 152 GLN A O 1
ATOM 1135 N N . GLU A 1 153 ? 1.990 10.357 -24.124 1.00 44.25 153 GLU A N 1
ATOM 1136 C CA . GLU A 1 153 ? 0.682 11.002 -23.889 1.00 44.25 153 GLU A CA 1
ATOM 1137 C C . GLU A 1 153 ? -0.473 10.005 -23.651 1.00 44.25 153 GLU A C 1
ATOM 1139 O O . GLU A 1 153 ? -1.386 10.278 -22.872 1.00 44.25 153 GLU A O 1
ATOM 1144 N N . GLY A 1 154 ? -0.413 8.811 -24.254 1.00 46.78 154 GLY A N 1
ATOM 1145 C CA . GLY A 1 154 ? -1.463 7.792 -24.121 1.00 46.78 154 GLY A CA 1
ATOM 1146 C C . GLY A 1 154 ? -1.431 7.033 -22.791 1.00 46.78 154 GLY A C 1
ATOM 1147 O O . GLY A 1 154 ? -2.481 6.747 -22.212 1.00 46.78 154 GLY A O 1
ATOM 1148 N N . TYR A 1 155 ? -0.236 6.751 -22.266 1.00 50.41 155 TYR A N 1
ATOM 1149 C CA . TYR A 1 155 ? -0.057 5.854 -21.123 1.00 50.41 155 TYR A CA 1
ATOM 1150 C C . TYR A 1 155 ? -0.607 6.406 -19.806 1.00 50.41 155 TYR A C 1
ATOM 1152 O O . TYR A 1 155 ? -1.175 5.659 -19.012 1.00 50.41 155 TYR A O 1
ATOM 1160 N N . TRP A 1 156 ? -0.490 7.712 -19.563 1.00 49.47 156 TRP A N 1
ATOM 1161 C CA . TRP A 1 156 ? -0.923 8.307 -18.294 1.00 49.47 156 TRP A CA 1
ATOM 1162 C C . TRP A 1 156 ? -2.451 8.385 -18.150 1.00 49.47 156 TRP A C 1
ATOM 1164 O O . TRP A 1 156 ? -2.965 8.284 -17.035 1.00 49.47 156 TRP A O 1
ATOM 1174 N N . SER A 1 157 ? -3.184 8.487 -19.265 1.00 47.47 157 SER A N 1
ATOM 1175 C CA . SER A 1 157 ? -4.651 8.593 -19.265 1.00 47.47 157 SER A CA 1
ATOM 1176 C C . SER A 1 157 ? -5.351 7.327 -18.739 1.00 47.47 157 SER A C 1
ATOM 1178 O O . SER A 1 157 ? -6.273 7.414 -17.926 1.00 47.47 157 SER A O 1
ATOM 1180 N N . GLY A 1 158 ? -4.873 6.138 -19.125 1.00 49.38 158 GLY A N 1
ATOM 1181 C CA . GLY A 1 158 ? -5.422 4.857 -18.659 1.00 49.38 158 GLY A CA 1
ATOM 1182 C C . GLY A 1 158 ? -5.085 4.554 -17.197 1.00 49.38 158 GLY A C 1
ATOM 1183 O O . GLY A 1 158 ? -5.884 3.966 -16.468 1.00 49.38 158 GLY A O 1
ATOM 1184 N N . VAL A 1 159 ? -3.924 5.016 -16.736 1.00 48.91 159 VAL A N 1
ATOM 1185 C CA . VAL A 1 159 ? -3.405 4.724 -15.395 1.00 48.91 159 VAL A CA 1
ATOM 1186 C C . VAL A 1 159 ? -4.160 5.482 -14.302 1.00 48.91 159 VAL A C 1
ATOM 1188 O O . VAL A 1 159 ? -4.400 4.937 -13.226 1.00 48.91 159 VAL A O 1
ATOM 1191 N N . GLN A 1 160 ? -4.617 6.704 -14.579 1.00 44.84 160 GLN A N 1
ATOM 1192 C CA . GLN A 1 160 ? -5.384 7.507 -13.622 1.00 44.84 160 GLN A CA 1
ATOM 1193 C C . GLN A 1 160 ? -6.705 6.833 -13.204 1.00 44.84 160 GLN A C 1
ATOM 1195 O O . GLN A 1 160 ? -7.131 6.968 -12.058 1.00 44.84 160 GLN A O 1
ATOM 1200 N N . SER A 1 161 ? -7.306 6.047 -14.104 1.00 44.94 161 SER A N 1
ATOM 1201 C CA . SER A 1 161 ? -8.519 5.256 -13.841 1.00 44.94 161 SER A CA 1
ATOM 1202 C C . SER A 1 161 ? -8.238 3.954 -13.079 1.00 44.94 161 SER A C 1
ATOM 1204 O O . SER A 1 161 ? -9.142 3.390 -12.474 1.00 44.94 161 SER A O 1
ATOM 1206 N N . ALA A 1 162 ? -6.994 3.467 -13.103 1.00 42.12 162 ALA A N 1
ATOM 1207 C CA . ALA A 1 162 ? -6.584 2.219 -12.459 1.00 42.12 162 ALA A CA 1
ATOM 1208 C C . ALA A 1 162 ? -6.133 2.400 -10.999 1.00 42.12 162 ALA A C 1
ATOM 1210 O O . ALA A 1 162 ? -6.137 1.425 -10.245 1.00 42.12 162 ALA A O 1
ATOM 1211 N N . ILE A 1 163 ? -5.717 3.617 -10.626 1.00 49.44 163 ILE A N 1
ATOM 1212 C CA . ILE A 1 163 ? -5.203 3.974 -9.290 1.00 49.44 163 ILE A CA 1
ATOM 1213 C C . ILE A 1 163 ? -6.322 4.124 -8.264 1.00 49.44 163 ILE A C 1
ATOM 1215 O O . ILE A 1 163 ? -6.109 3.867 -7.076 1.00 49.44 163 ILE A O 1
ATOM 1219 N N . CYS A 1 164 ? -7.477 4.600 -8.717 1.00 37.88 164 CYS A N 1
ATOM 1220 C CA . CYS A 1 164 ? -8.583 4.911 -7.847 1.00 37.88 164 CYS A CA 1
ATOM 1221 C C . CYS A 1 164 ? -9.562 3.752 -7.779 1.00 37.88 164 CYS A C 1
ATOM 1223 O O . CYS A 1 164 ? -10.253 3.474 -8.778 1.00 37.88 164 CYS A O 1
#

Foldseek 3Di:
DQVVVVVVVVVVVCVVCDDVNVVVLLVVLLDDAPDDAPQPVVLQVCCCVPVVDGAAEEEDDAPDLPHDLVSLLVVLVVCVVVRHQEYEFEQPCVVPVCRLVSLLSSVVSDDHAYEYEDADADLSVLSSCSVSPHNAYDHDHDPPPDDDDPDPPPSVVSSVSSRD

Secondary structure (DSSP, 8-state):
-HHHHHHHHHHHHHHHH-HHHHHHHHHHHTSPPSSPTTHHHHHHHHHHHHT-SPPPEEEE--SSTT--HHHHHHHHHHHHHTT-SEEEEE--TTT-TTHHHHHHHHHHH-SS-EEEES---SHHHHHHHHHTT-S-EES-------S--TTHHHHHHHHHHHH-

pLDDT: mean 82.6, std 16.97, range [37.88, 98.44]

Mean predic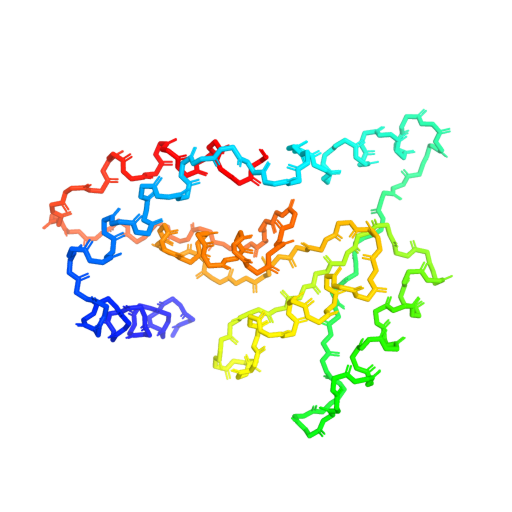ted aligned error: 7.77 Å